Protein AF-A0AAV3ZBM1-F1 (afdb_monomer_lite)

pLDDT: mean 72.35, std 14.28, range [36.47, 94.75]

Radius of gyration: 15.06 Å; chains: 1; bounding box: 33×37×35 Å

Structure (mmCIF, N/CA/C/O backbone):
data_AF-A0AAV3ZBM1-F1
#
_entry.id   AF-A0AAV3ZBM1-F1
#
loop_
_atom_site.group_PDB
_atom_site.id
_atom_site.type_symbol
_atom_site.label_atom_id
_atom_site.label_alt_id
_atom_site.label_comp_id
_atom_site.label_asym_id
_atom_site.label_entity_id
_atom_site.label_seq_id
_atom_site.pdbx_PDB_ins_code
_atom_site.Cartn_x
_atom_site.Cartn_y
_atom_site.Cartn_z
_atom_site.occupancy
_atom_site.B_iso_or_equiv
_atom_site.auth_seq_id
_atom_site.auth_comp_id
_atom_site.auth_asym_id
_atom_site.auth_atom_id
_atom_site.pdbx_PDB_model_num
ATOM 1 N N . MET A 1 1 ? -5.236 21.762 20.284 1.00 57.72 1 MET A N 1
ATOM 2 C CA . MET A 1 1 ? -4.477 20.586 19.792 1.00 57.72 1 MET A CA 1
ATOM 3 C C . MET A 1 1 ? -5.175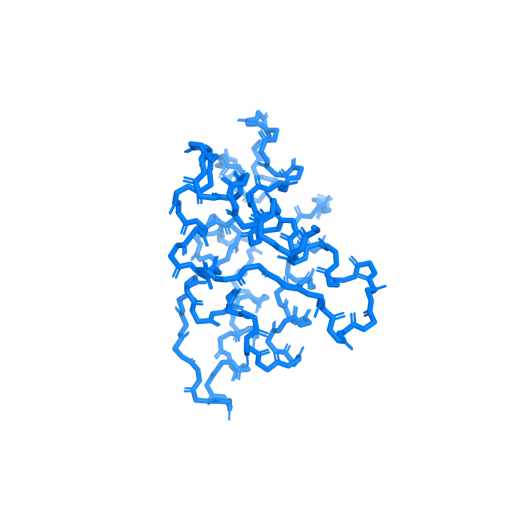 19.779 18.694 1.00 57.72 1 MET A C 1
ATOM 5 O O . MET A 1 1 ? -4.683 19.814 17.581 1.00 57.72 1 MET A O 1
ATOM 9 N N . LYS A 1 2 ? -6.287 19.050 18.912 1.00 59.50 2 LYS A N 1
ATOM 10 C CA . LYS A 1 2 ? -6.892 18.208 17.840 1.00 59.50 2 LYS A CA 1
ATOM 11 C C . LYS A 1 2 ? -7.323 19.003 16.593 1.00 59.50 2 LYS A C 1
ATOM 13 O O . LYS A 1 2 ? -7.089 18.562 15.473 1.00 59.50 2 LYS A O 1
ATOM 18 N N . GLU A 1 3 ? -7.912 20.177 16.801 1.00 68.69 3 GLU A N 1
ATOM 19 C CA . GLU A 1 3 ? -8.405 21.048 15.725 1.00 68.69 3 GLU A CA 1
ATOM 20 C C . GLU A 1 3 ? -7.285 21.741 14.943 1.00 68.69 3 GLU A C 1
ATOM 22 O O . GLU A 1 3 ? -7.411 21.939 13.741 1.00 68.69 3 GLU A O 1
ATOM 27 N N . GLU A 1 4 ? -6.158 22.057 15.582 1.00 75.75 4 GLU A N 1
ATOM 28 C CA . GLU A 1 4 ? -5.004 22.671 14.905 1.00 75.75 4 GLU A CA 1
ATOM 29 C C . GLU A 1 4 ? -4.361 21.703 13.910 1.00 75.75 4 GLU A C 1
ATOM 31 O O . GLU A 1 4 ? -4.033 22.084 12.790 1.00 75.75 4 GLU A O 1
ATOM 36 N N . TRP A 1 5 ? -4.248 20.426 14.282 1.00 74.75 5 TRP A N 1
ATOM 37 C CA . TRP A 1 5 ? -3.695 19.389 13.410 1.00 74.75 5 TRP A CA 1
ATOM 38 C C . TRP A 1 5 ? -4.618 19.100 12.228 1.00 74.75 5 TRP A C 1
ATOM 40 O O . TRP A 1 5 ? -4.140 18.913 11.109 1.00 74.75 5 TRP A O 1
ATOM 50 N N . GLN A 1 6 ? -5.933 19.105 12.464 1.00 80.75 6 GLN A N 1
ATOM 51 C CA . GLN A 1 6 ? -6.924 18.986 11.398 1.00 80.75 6 GLN A CA 1
ATOM 52 C C . GLN A 1 6 ? -6.864 20.188 10.451 1.00 80.75 6 GLN A C 1
ATOM 54 O O . GLN A 1 6 ? -6.763 19.997 9.246 1.00 80.75 6 GLN A O 1
ATOM 59 N N . ASN A 1 7 ? -6.793 21.410 10.979 1.00 79.31 7 ASN A N 1
ATOM 60 C CA . ASN A 1 7 ? -6.653 22.618 10.167 1.00 79.31 7 ASN A CA 1
ATOM 61 C C . ASN A 1 7 ? -5.365 22.633 9.330 1.00 79.31 7 ASN A C 1
ATOM 63 O O . ASN A 1 7 ? -5.391 23.043 8.171 1.00 79.31 7 ASN A O 1
ATOM 67 N N . MET A 1 8 ? -4.236 22.174 9.878 1.00 75.50 8 MET A N 1
ATOM 68 C CA . MET A 1 8 ? -2.999 22.022 9.104 1.00 75.50 8 MET A CA 1
ATOM 69 C C . MET A 1 8 ? -3.157 20.975 7.996 1.00 75.50 8 MET A C 1
ATOM 71 O O . MET A 1 8 ? -2.764 21.219 6.855 1.00 75.50 8 MET A O 1
ATOM 75 N N . TRP A 1 9 ? -3.778 19.836 8.307 1.00 75.88 9 TRP A N 1
ATOM 76 C CA . TRP A 1 9 ? -4.053 18.783 7.330 1.00 75.88 9 TRP A CA 1
ATOM 77 C C . TRP A 1 9 ? -4.973 19.260 6.201 1.00 75.88 9 TRP A C 1
ATOM 79 O O . TRP A 1 9 ? -4.705 18.967 5.036 1.00 75.88 9 TRP A O 1
ATOM 89 N N . ASP A 1 10 ? -5.987 20.062 6.529 1.00 77.44 10 ASP A N 1
ATOM 90 C CA . ASP A 1 10 ? -6.958 20.631 5.591 1.00 77.44 10 ASP A CA 1
ATOM 91 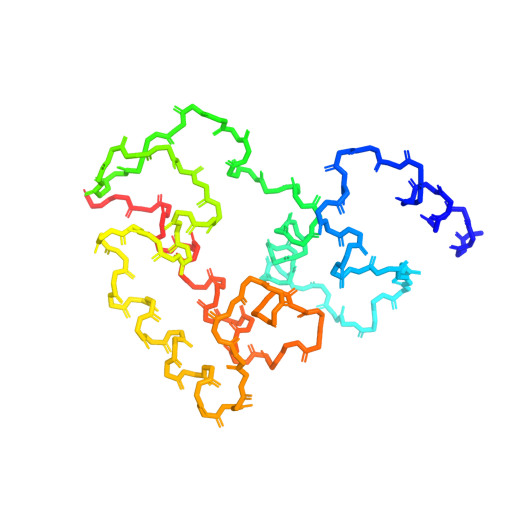C C . ASP A 1 10 ? -6.389 21.790 4.752 1.00 77.44 10 ASP A C 1
ATOM 93 O O . ASP A 1 10 ? -6.926 22.130 3.694 1.00 77.44 10 ASP A O 1
ATOM 97 N N . ARG A 1 11 ? -5.254 22.370 5.143 1.00 75.62 11 ARG A N 1
ATOM 98 C CA . ARG A 1 11 ? -4.576 23.431 4.376 1.00 75.62 11 ARG A CA 1
ATOM 99 C C . ARG A 1 11 ? -3.394 22.927 3.540 1.00 75.62 11 ARG A C 1
ATOM 101 O O . ARG A 1 11 ? -2.976 23.608 2.611 1.00 75.62 11 ARG A O 1
ATOM 108 N N . GLU A 1 12 ? -2.895 21.719 3.799 1.00 71.94 12 GLU A N 1
ATOM 109 C CA . GLU A 1 12 ? -1.734 21.132 3.111 1.00 71.94 12 GLU A CA 1
ATOM 110 C C . GLU A 1 12 ? -2.014 20.725 1.648 1.00 71.94 12 GLU A C 1
ATOM 112 O O . GLU A 1 12 ? -2.704 19.739 1.378 1.00 71.94 12 GLU A O 1
ATOM 117 N N . THR A 1 13 ? -1.424 21.421 0.678 1.00 62.34 13 THR A N 1
ATOM 118 C CA . THR A 1 13 ? -1.680 21.205 -0.759 1.00 62.34 13 THR A CA 1
ATOM 119 C C . THR A 1 13 ? -1.013 19.946 -1.319 1.00 62.34 13 THR A C 1
ATOM 121 O O . THR A 1 13 ? -1.519 19.337 -2.266 1.00 62.34 13 THR A O 1
ATOM 124 N N . LYS A 1 14 ? 0.086 19.478 -0.712 1.00 54.97 14 LYS A N 1
ATOM 125 C CA . LYS A 1 14 ? 0.834 18.292 -1.177 1.00 54.97 14 LYS A CA 1
ATOM 126 C C . LYS A 1 14 ? 0.160 16.965 -0.805 1.00 54.97 14 LYS A C 1
ATOM 128 O O . LYS A 1 14 ? 0.591 15.905 -1.269 1.00 54.97 14 LYS A O 1
ATOM 133 N N . GLY A 1 15 ? -0.876 17.017 0.034 1.00 55.88 15 GLY A N 1
ATOM 134 C CA . GLY A 1 15 ? -1.583 15.868 0.600 1.00 55.88 15 GLY A CA 1
ATOM 135 C C . GLY A 1 15 ? -2.917 15.519 -0.067 1.00 55.88 15 GLY A C 1
ATOM 136 O O . GLY A 1 15 ? -3.576 14.595 0.399 1.00 55.88 15 GLY A O 1
ATOM 137 N N . ASN A 1 16 ? -3.335 16.195 -1.145 1.00 61.66 16 ASN A N 1
ATOM 138 C CA . ASN A 1 16 ? -4.694 16.061 -1.707 1.00 61.66 16 ASN A CA 1
ATOM 139 C C . ASN A 1 16 ? -5.118 14.621 -2.052 1.00 61.66 16 ASN A C 1
ATOM 141 O O . ASN A 1 16 ? -6.255 14.231 -1.787 1.00 61.66 16 ASN A O 1
ATOM 145 N N . PHE A 1 17 ? -4.211 13.803 -2.597 1.00 55.28 17 PHE A N 1
ATOM 146 C CA . PHE A 1 17 ? -4.484 12.380 -2.852 1.00 55.28 17 PHE A CA 1
ATOM 147 C C . PHE A 1 17 ? -4.796 11.610 -1.557 1.00 55.28 17 PHE A C 1
ATOM 149 O O . PHE A 1 17 ? -5.675 10.753 -1.521 1.00 55.28 17 PHE A O 1
ATOM 156 N N . PHE A 1 18 ? -4.101 11.952 -0.478 1.00 56.22 18 PHE A N 1
ATOM 157 C CA . PHE A 1 18 ? -4.148 11.268 0.807 1.00 56.22 18 PHE A CA 1
ATOM 158 C C . PHE A 1 18 ? -5.253 11.771 1.726 1.00 56.22 18 PHE A C 1
ATOM 160 O O . PHE A 1 18 ? -5.748 11.013 2.556 1.00 56.22 18 PHE A O 1
ATOM 167 N N . ARG A 1 19 ? -5.716 13.006 1.535 1.00 65.62 19 ARG A N 1
ATOM 168 C CA . ARG A 1 19 ? -6.911 13.518 2.210 1.00 65.62 19 ARG A CA 1
ATOM 169 C C . ARG A 1 19 ? -8.167 12.718 1.876 1.00 65.62 19 ARG A C 1
ATOM 171 O O . ARG A 1 19 ? -9.026 12.549 2.732 1.00 65.62 19 ARG A O 1
ATOM 178 N N . LYS A 1 20 ? -8.225 12.128 0.676 1.00 63.50 20 LYS A N 1
ATOM 179 C CA . LYS A 1 20 ? -9.272 11.162 0.301 1.00 63.50 20 LYS A CA 1
ATOM 180 C C . LYS A 1 20 ? -9.184 9.840 1.079 1.00 63.50 20 LYS A C 1
ATOM 182 O O . LYS A 1 20 ? -10.164 9.106 1.124 1.00 63.50 20 LYS A O 1
ATOM 187 N N . LEU A 1 21 ? -8.016 9.524 1.645 1.00 59.44 21 LEU A N 1
ATOM 188 C CA . LEU A 1 21 ? -7.743 8.287 2.387 1.00 59.44 21 LEU A CA 1
ATOM 189 C C . LEU A 1 21 ? -7.858 8.478 3.903 1.00 59.44 21 LEU A C 1
ATOM 191 O O . LEU A 1 21 ? -8.295 7.570 4.601 1.00 59.44 21 LEU A O 1
ATOM 195 N N . VAL A 1 22 ? -7.467 9.646 4.415 1.00 65.88 22 VAL A N 1
ATOM 196 C CA . VAL A 1 22 ? -7.536 9.996 5.838 1.00 65.88 22 VAL A CA 1
ATOM 197 C C . VAL A 1 22 ? -8.160 11.389 5.968 1.00 65.88 22 VAL A C 1
ATOM 199 O O . VAL A 1 22 ? -7.437 12.381 6.015 1.00 65.88 22 VAL A O 1
ATOM 202 N N . PRO A 1 23 ? -9.499 11.497 5.988 1.00 66.75 23 PRO A N 1
ATOM 203 C CA . PRO A 1 23 ? -10.176 12.793 6.049 1.00 66.75 23 PRO A CA 1
ATOM 204 C C . PRO A 1 23 ? -10.120 13.426 7.446 1.00 66.75 23 PRO A C 1
ATOM 206 O O . PRO A 1 23 ? -10.133 14.647 7.565 1.00 66.75 23 PRO A O 1
ATOM 209 N N . LYS A 1 24 ? -10.020 12.613 8.507 1.00 73.25 24 LYS A N 1
ATOM 210 C CA . LYS A 1 24 ? -9.892 13.088 9.891 1.00 73.25 24 LYS A CA 1
ATOM 211 C C . LYS A 1 24 ? -8.580 12.626 10.511 1.00 73.25 24 LYS A C 1
ATOM 213 O O . LYS A 1 24 ? -8.312 11.426 10.575 1.00 73.25 24 LYS A O 1
ATOM 218 N N . VAL A 1 25 ? -7.790 13.571 11.005 1.00 69.12 25 VAL A N 1
ATOM 219 C CA . VAL A 1 25 ? -6.589 13.302 11.797 1.00 69.12 25 VAL A CA 1
ATOM 220 C C . VAL A 1 25 ? -6.939 13.229 13.280 1.00 69.12 25 VAL A C 1
ATOM 222 O O . VAL A 1 25 ? -7.754 13.980 13.811 1.00 69.12 25 VAL A O 1
ATOM 225 N N . GLY A 1 26 ? -6.329 12.275 13.976 1.00 64.75 26 GLY A N 1
ATOM 226 C CA . GLY A 1 26 ? -6.577 12.048 15.390 1.00 64.75 26 GLY A CA 1
ATOM 227 C C . GLY A 1 26 ? -5.496 11.182 16.028 1.00 64.75 26 GLY A C 1
ATOM 228 O O . GLY A 1 26 ? -4.664 10.608 15.321 1.00 64.75 26 GLY A O 1
ATOM 229 N N . PRO A 1 27 ? -5.493 11.081 17.368 1.00 58.00 27 PRO A N 1
ATOM 230 C CA . PRO A 1 27 ? -4.534 10.261 18.085 1.00 58.00 27 PRO A CA 1
ATOM 231 C C . PRO A 1 27 ? -4.685 8.804 17.647 1.00 58.00 27 PRO A C 1
ATOM 233 O O . PRO A 1 27 ? -5.734 8.180 17.824 1.00 58.00 27 PRO A O 1
ATOM 236 N N . SER A 1 28 ? -3.622 8.264 17.056 1.00 53.38 28 SER A N 1
ATOM 237 C CA . SER A 1 28 ? -3.554 6.855 16.695 1.00 53.38 28 SER A CA 1
ATOM 238 C C . SER A 1 28 ? -3.505 6.022 17.974 1.00 53.38 28 SER A C 1
ATOM 240 O O . SER A 1 28 ? -2.505 6.041 18.686 1.00 53.38 28 SER A O 1
ATOM 242 N N . LYS A 1 29 ? -4.556 5.235 18.245 1.00 48.62 29 LYS A N 1
ATOM 243 C CA . LYS A 1 29 ? -4.548 4.204 19.306 1.00 48.62 29 LYS A CA 1
ATOM 244 C C . LYS A 1 29 ? -3.581 3.047 19.002 1.00 48.62 29 LYS A C 1
ATOM 246 O O . LYS A 1 29 ? -3.407 2.141 19.812 1.00 48.62 29 LYS A O 1
ATOM 251 N N . ILE A 1 30 ? -2.974 3.045 17.817 1.00 52.88 30 ILE A N 1
ATOM 252 C CA . ILE A 1 30 ? -2.079 1.993 17.355 1.00 52.88 30 ILE A CA 1
ATOM 253 C C . ILE A 1 30 ? -0.659 2.327 17.817 1.00 52.88 30 ILE A C 1
ATOM 255 O O . ILE A 1 30 ? -0.133 3.382 17.455 1.00 52.88 30 ILE A O 1
ATOM 259 N N . LYS A 1 31 ? -0.028 1.415 18.574 1.00 52.97 31 LYS A N 1
ATOM 260 C CA . LYS A 1 31 ? 1.403 1.496 18.908 1.00 52.97 31 LYS A CA 1
ATOM 261 C C . LYS A 1 31 ? 2.203 1.676 17.614 1.00 52.97 31 LYS A C 1
ATOM 263 O O . LYS A 1 31 ? 2.175 0.810 16.737 1.00 52.97 31 LYS A O 1
ATOM 268 N N . PHE A 1 32 ? 2.891 2.810 17.491 1.00 53.06 32 PHE A N 1
ATOM 269 C CA . PHE A 1 32 ? 3.717 3.125 16.331 1.00 53.06 32 PHE A CA 1
ATOM 270 C C . PHE A 1 32 ? 4.899 2.156 16.268 1.00 53.06 32 PHE A C 1
ATOM 272 O O . PHE A 1 32 ? 5.860 2.261 17.023 1.00 53.06 32 PHE A O 1
ATOM 279 N N . THR A 1 33 ? 4.829 1.192 15.357 1.00 58.78 33 THR A N 1
ATOM 280 C CA . THR A 1 33 ? 5.983 0.377 14.974 1.00 58.78 33 THR A CA 1
ATOM 281 C C . THR A 1 33 ? 6.648 0.998 13.746 1.00 58.78 33 THR A C 1
ATOM 283 O O . THR A 1 33 ? 5.990 1.673 12.952 1.00 58.78 33 THR A O 1
ATOM 286 N N . ARG A 1 34 ? 7.936 0.710 13.503 1.00 59.34 34 ARG A N 1
ATOM 287 C CA . ARG A 1 34 ? 8.630 1.103 12.251 1.00 59.34 34 ARG A CA 1
ATOM 288 C C . ARG A 1 34 ? 7.876 0.676 10.978 1.00 59.34 34 ARG A C 1
ATOM 290 O O . ARG A 1 34 ? 8.016 1.292 9.920 1.00 59.34 34 ARG A O 1
ATOM 297 N N . GLN A 1 35 ? 7.099 -0.408 11.055 1.00 58.22 35 GLN A N 1
ATOM 298 C CA . GLN A 1 35 ? 6.260 -0.888 9.953 1.00 58.22 35 GLN A CA 1
ATOM 299 C C . GLN A 1 35 ? 5.068 0.052 9.722 1.00 58.22 35 GLN A C 1
ATOM 301 O O . GLN A 1 35 ? 4.853 0.492 8.593 1.00 58.22 35 GLN A O 1
ATOM 306 N N . LEU A 1 36 ? 4.361 0.426 10.793 1.00 60.25 36 LEU A N 1
ATOM 307 C CA . LEU A 1 36 ? 3.271 1.400 10.744 1.00 60.25 36 LEU A CA 1
ATOM 308 C C . LEU A 1 36 ? 3.751 2.787 10.319 1.00 60.25 36 LEU A C 1
ATOM 310 O O . LEU A 1 36 ? 3.075 3.451 9.548 1.00 60.25 36 LEU A O 1
ATOM 314 N N . GLU A 1 37 ? 4.937 3.206 10.755 1.00 63.81 37 GLU A N 1
ATOM 315 C CA . GLU A 1 37 ? 5.567 4.457 10.328 1.00 63.81 37 GLU A CA 1
ATOM 316 C C . GLU A 1 37 ? 5.817 4.474 8.812 1.00 63.81 37 GLU A C 1
ATOM 318 O O . GLU A 1 37 ? 5.534 5.465 8.144 1.00 63.81 37 GLU A O 1
ATOM 323 N N . SER A 1 38 ? 6.297 3.363 8.243 1.00 63.00 38 SER A N 1
ATOM 324 C CA . SER A 1 38 ? 6.527 3.239 6.796 1.00 63.00 38 SER A CA 1
ATOM 325 C C . SER A 1 38 ? 5.221 3.337 6.006 1.00 63.00 38 SER A C 1
ATOM 327 O O . SER A 1 38 ? 5.170 3.990 4.963 1.00 63.00 38 SER A O 1
ATOM 329 N N . LEU A 1 39 ? 4.158 2.725 6.529 1.00 65.25 39 LEU A N 1
ATOM 330 C CA . LEU A 1 39 ? 2.841 2.734 5.906 1.00 65.25 39 LEU A CA 1
ATOM 331 C C . LEU A 1 39 ? 2.112 4.076 6.098 1.00 65.25 39 LEU A C 1
ATOM 333 O O . LEU A 1 39 ? 1.461 4.559 5.182 1.00 65.25 39 LEU A O 1
ATOM 337 N N . ASN A 1 40 ? 2.294 4.743 7.237 1.00 63.47 40 ASN A N 1
ATOM 338 C CA . ASN A 1 40 ? 1.793 6.097 7.469 1.00 63.47 40 ASN A CA 1
ATOM 339 C C . ASN A 1 40 ? 2.544 7.123 6.614 1.00 63.47 40 ASN A C 1
ATOM 341 O O . ASN A 1 40 ? 1.922 8.009 6.041 1.00 63.47 40 ASN A O 1
ATOM 345 N N . ARG A 1 41 ? 3.860 6.972 6.422 1.00 65.12 41 ARG A N 1
ATOM 346 C CA . ARG A 1 41 ? 4.613 7.779 5.447 1.00 65.12 41 ARG A CA 1
ATOM 347 C C . ARG A 1 41 ? 4.094 7.578 4.029 1.00 65.12 41 ARG A C 1
ATOM 349 O O . ARG A 1 41 ? 4.035 8.544 3.282 1.00 65.12 41 ARG A O 1
ATOM 356 N N . LEU A 1 42 ? 3.677 6.366 3.667 1.00 66.19 42 LEU A N 1
ATOM 357 C CA . LEU A 1 42 ? 2.969 6.112 2.410 1.00 66.19 42 LEU A CA 1
ATOM 358 C C . LEU A 1 42 ? 1.643 6.847 2.347 1.00 66.19 42 LEU A C 1
ATOM 360 O O . LEU A 1 42 ? 1.441 7.604 1.408 1.00 66.19 42 LEU A O 1
ATOM 364 N N . ARG A 1 43 ? 0.795 6.678 3.365 1.00 64.12 43 ARG A N 1
ATOM 365 C CA . ARG A 1 43 ? -0.505 7.349 3.499 1.00 64.12 43 ARG A CA 1
ATOM 366 C C . ARG A 1 43 ? -0.420 8.866 3.592 1.00 64.12 43 ARG A C 1
ATOM 368 O O . ARG A 1 43 ? -1.436 9.505 3.424 1.00 64.12 43 ARG A O 1
ATOM 375 N N . MET A 1 44 ? 0.731 9.450 3.898 1.00 55.56 44 MET A N 1
ATOM 376 C CA . MET A 1 44 ? 0.921 10.906 3.925 1.00 55.56 44 MET A CA 1
ATOM 377 C C . MET A 1 44 ? 1.710 11.401 2.708 1.00 55.56 44 MET A C 1
ATOM 379 O O . MET A 1 44 ? 2.058 12.575 2.620 1.00 55.56 44 MET A O 1
ATOM 383 N N . GLY A 1 45 ? 2.076 10.505 1.785 1.00 52.84 45 GLY A N 1
ATOM 384 C CA . GLY A 1 45 ? 2.986 10.827 0.691 1.00 52.84 45 GLY A CA 1
ATOM 385 C C . GLY A 1 45 ? 4.357 11.306 1.170 1.00 52.84 45 GLY A C 1
ATOM 386 O O . GLY A 1 45 ? 5.074 11.940 0.413 1.00 52.84 45 GLY A O 1
ATOM 387 N N . MET A 1 46 ? 4.737 11.040 2.414 1.00 52.50 46 MET A N 1
ATOM 388 C CA . MET A 1 46 ? 6.042 11.356 3.003 1.00 52.50 46 MET A CA 1
ATOM 389 C C . MET A 1 46 ? 7.055 10.222 2.803 1.00 52.50 46 MET A C 1
ATOM 391 O O . MET A 1 46 ? 8.049 10.098 3.520 1.00 52.50 46 MET A O 1
ATOM 395 N N . THR A 1 47 ? 6.804 9.328 1.852 1.00 54.28 47 THR A N 1
ATOM 396 C CA . THR A 1 47 ? 7.748 8.271 1.522 1.00 54.28 47 THR A CA 1
ATOM 397 C C . THR A 1 47 ? 9.044 8.826 0.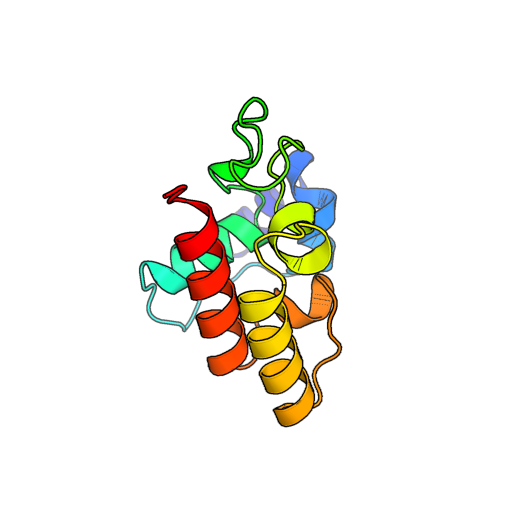974 1.00 54.28 47 THR A C 1
ATOM 399 O O . THR A 1 47 ? 9.029 9.612 0.037 1.00 54.28 47 THR A O 1
ATOM 402 N N . ARG A 1 48 ? 10.167 8.268 1.433 1.00 49.97 48 ARG A N 1
ATOM 403 C CA . ARG A 1 48 ? 11.489 8.411 0.796 1.00 49.97 48 ARG A CA 1
ATOM 404 C C . ARG A 1 48 ? 11.519 7.913 -0.665 1.00 49.97 48 ARG A C 1
ATOM 406 O O . ARG A 1 48 ? 12.483 8.165 -1.366 1.00 49.97 48 ARG A O 1
ATOM 413 N N . TYR A 1 49 ? 10.459 7.252 -1.145 1.00 50.41 49 TYR A N 1
ATOM 414 C CA . TYR A 1 49 ? 10.224 6.988 -2.574 1.00 50.41 49 TYR A CA 1
ATOM 415 C C . TYR A 1 49 ? 9.833 8.252 -3.370 1.00 50.41 49 TYR A C 1
ATOM 417 O O . TYR A 1 49 ? 9.728 8.191 -4.585 1.00 50.41 49 TYR A O 1
ATOM 425 N N . LYS A 1 50 ? 9.626 9.404 -2.709 1.00 44.38 50 LYS A N 1
ATOM 426 C CA . LYS A 1 50 ? 9.546 10.724 -3.357 1.00 44.38 50 LYS A CA 1
ATOM 427 C C . LYS A 1 50 ? 10.915 11.298 -3.747 1.00 44.38 50 LYS A C 1
ATOM 429 O O . LYS A 1 50 ? 10.938 12.365 -4.349 1.00 44.38 50 LYS A O 1
ATOM 434 N N . HIS A 1 51 ? 12.033 10.626 -3.451 1.00 44.28 51 HIS A N 1
ATOM 435 C CA . HIS A 1 51 ? 13.286 10.940 -4.139 1.00 44.28 51 HIS A CA 1
ATOM 436 C C . HIS A 1 51 ? 13.135 10.458 -5.583 1.00 44.28 51 HIS A C 1
ATOM 438 O O . HIS A 1 51 ? 13.255 9.272 -5.880 1.00 44.28 51 HIS A O 1
ATOM 444 N N . ALA A 1 52 ? 12.735 11.403 -6.428 1.00 45.88 52 ALA A N 1
ATOM 445 C CA . ALA A 1 52 ? 12.13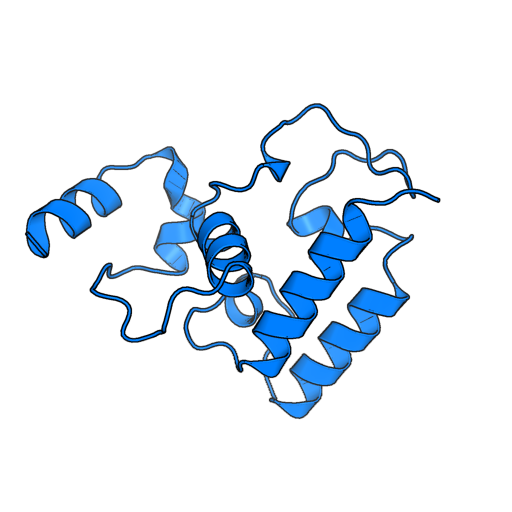6 11.246 -7.743 1.00 45.88 52 ALA A CA 1
ATOM 446 C C . ALA A 1 52 ? 13.083 10.712 -8.831 1.00 45.88 52 ALA A C 1
ATOM 448 O O . ALA A 1 52 ? 12.668 10.639 -9.987 1.00 45.88 52 ALA A O 1
ATOM 449 N N . ASP A 1 53 ? 14.285 10.280 -8.449 1.00 52.72 53 ASP A N 1
ATOM 450 C CA . ASP A 1 53 ? 15.413 10.095 -9.366 1.00 52.72 53 ASP A CA 1
ATOM 451 C C . ASP A 1 53 ? 15.988 8.673 -9.307 1.00 52.72 53 ASP A C 1
ATOM 453 O O . ASP A 1 53 ? 17.054 8.402 -9.848 1.00 52.72 53 ASP A O 1
ATOM 457 N N . ARG A 1 54 ? 15.307 7.741 -8.622 1.00 67.69 54 ARG A N 1
ATOM 458 C CA . ARG A 1 54 ? 15.701 6.326 -8.631 1.00 67.69 54 ARG A CA 1
ATOM 459 C C . ARG A 1 54 ? 14.841 5.525 -9.592 1.00 67.69 54 ARG A C 1
ATOM 461 O O . ARG A 1 54 ? 13.617 5.443 -9.451 1.00 67.69 54 ARG A O 1
ATOM 468 N N . GLU A 1 55 ? 15.517 4.899 -10.539 1.00 75.75 55 GLU A N 1
ATOM 469 C CA . GLU A 1 55 ? 14.966 3.870 -11.403 1.00 75.75 55 GLU A CA 1
ATOM 470 C C . GLU A 1 55 ? 14.843 2.543 -10.648 1.00 75.75 55 GLU A C 1
ATOM 472 O O . GLU A 1 55 ? 15.596 2.234 -9.720 1.00 75.75 55 GLU A O 1
ATOM 477 N N . CYS A 1 56 ? 13.836 1.756 -11.008 1.00 76.81 56 CYS A N 1
ATOM 478 C CA . CYS A 1 56 ? 13.617 0.448 -10.424 1.00 76.81 56 CYS A CA 1
ATOM 479 C C . CYS A 1 56 ? 14.704 -0.508 -10.911 1.00 76.81 56 CYS A C 1
ATOM 481 O O . CYS A 1 56 ? 14.798 -0.751 -12.109 1.00 76.81 56 CYS A O 1
ATOM 483 N N . GLY A 1 57 ? 15.442 -1.143 -9.998 1.00 74.94 57 GLY A N 1
ATOM 484 C CA . GLY A 1 57 ? 16.472 -2.123 -10.371 1.00 74.94 57 GLY A CA 1
ATOM 485 C C . GLY A 1 57 ? 15.959 -3.319 -11.189 1.00 74.94 57 GLY A C 1
ATOM 486 O O . GLY A 1 57 ? 16.747 -3.991 -11.836 1.00 74.94 57 GLY A O 1
ATOM 487 N N . TYR A 1 58 ? 14.645 -3.571 -11.208 1.00 79.75 58 TYR A N 1
ATOM 488 C CA . TYR A 1 58 ? 14.049 -4.673 -11.970 1.00 79.75 58 TYR A CA 1
ATOM 489 C C . TYR A 1 58 ? 13.600 -4.308 -13.386 1.00 79.75 58 TYR A C 1
ATOM 491 O O . TYR A 1 58 ? 13.464 -5.190 -14.226 1.00 79.75 58 TYR A O 1
ATOM 499 N N . CYS A 1 59 ? 13.242 -3.050 -13.642 1.00 83.94 59 CYS A N 1
ATOM 500 C CA . CYS A 1 59 ? 12.631 -2.676 -14.924 1.00 83.94 59 CYS A CA 1
ATOM 501 C C . CYS A 1 59 ? 12.925 -1.240 -15.361 1.00 83.94 59 CYS A C 1
ATOM 503 O O . CYS A 1 59 ? 12.233 -0.726 -16.236 1.00 83.94 59 CYS A O 1
ATOM 505 N N . GLN A 1 60 ? 13.854 -0.572 -14.675 1.00 81.50 60 GLN A N 1
ATOM 506 C CA . GLN A 1 60 ? 14.380 0.767 -14.951 1.00 81.50 60 GLN A CA 1
ATOM 507 C C . GLN A 1 60 ? 13.333 1.896 -15.010 1.00 81.50 60 GLN A C 1
ATOM 509 O O . GLN A 1 60 ? 13.628 3.035 -15.337 1.00 81.50 60 GLN A O 1
ATOM 514 N N . LYS A 1 61 ? 12.084 1.624 -14.617 1.00 81.31 61 LYS A N 1
ATOM 515 C CA . LYS A 1 61 ? 11.034 2.644 -14.517 1.00 81.31 61 LYS A CA 1
ATOM 516 C C . LYS A 1 61 ? 11.193 3.442 -13.233 1.00 81.31 61 LYS A C 1
ATOM 518 O O . LYS A 1 61 ? 11.615 2.902 -12.211 1.00 81.31 61 LYS A O 1
ATOM 523 N N . LYS A 1 62 ? 10.760 4.702 -13.258 1.00 78.88 62 LYS A N 1
ATOM 524 C CA . LYS A 1 62 ? 10.702 5.563 -12.073 1.00 78.88 62 LYS A CA 1
ATOM 525 C C . LYS A 1 62 ? 10.014 4.851 -10.905 1.00 78.88 62 LYS A C 1
ATOM 527 O O . LYS A 1 62 ? 8.870 4.403 -11.022 1.00 78.88 62 LYS A O 1
ATOM 532 N N . VAL A 1 63 ? 10.705 4.762 -9.768 1.00 75.25 63 VAL A N 1
ATOM 533 C CA . VAL A 1 63 ? 10.163 4.101 -8.580 1.00 75.25 63 VAL A CA 1
ATOM 534 C C . VAL A 1 63 ? 9.091 4.980 -7.949 1.00 75.25 63 VAL A C 1
ATOM 536 O O . VAL A 1 63 ? 9.370 6.010 -7.343 1.00 75.25 63 VAL A O 1
ATOM 539 N N . THR A 1 64 ? 7.846 4.529 -8.042 1.00 75.19 64 THR A N 1
ATOM 540 C CA . THR A 1 64 ? 6.710 5.089 -7.309 1.00 75.19 64 THR A CA 1
ATOM 541 C C . THR A 1 64 ? 6.033 4.007 -6.470 1.00 75.19 64 THR A C 1
ATOM 543 O O . THR A 1 64 ? 6.224 2.806 -6.678 1.00 75.19 64 THR A O 1
ATOM 546 N N . THR A 1 65 ? 5.211 4.420 -5.506 1.00 74.38 65 THR A N 1
ATOM 547 C CA . THR A 1 65 ? 4.355 3.498 -4.744 1.00 74.38 65 THR A CA 1
ATOM 548 C C . THR A 1 65 ? 3.472 2.667 -5.668 1.00 74.38 65 THR A C 1
ATOM 550 O O . THR A 1 65 ? 3.356 1.459 -5.492 1.00 74.38 65 THR A O 1
ATOM 553 N N . GLU A 1 66 ? 2.872 3.311 -6.666 1.00 77.19 66 GLU A N 1
ATOM 554 C CA . GLU A 1 66 ? 2.010 2.653 -7.641 1.00 77.19 66 GLU A CA 1
ATOM 555 C C . GLU A 1 66 ? 2.797 1.665 -8.505 1.00 77.19 66 GLU A C 1
ATOM 557 O O . GLU A 1 66 ? 2.359 0.534 -8.720 1.00 77.19 66 GLU A O 1
ATOM 562 N N . HIS A 1 67 ? 4.010 2.051 -8.906 1.00 80.31 67 HIS A N 1
ATOM 563 C CA . HIS A 1 67 ? 4.915 1.173 -9.623 1.00 80.31 67 HIS A CA 1
ATOM 564 C C . HIS A 1 67 ? 5.179 -0.113 -8.830 1.00 80.31 67 HIS A C 1
ATOM 566 O O . HIS A 1 67 ? 4.951 -1.214 -9.326 1.00 80.31 67 HIS A O 1
ATOM 572 N N . ILE A 1 68 ? 5.592 0.017 -7.570 1.00 80.75 68 ILE A N 1
ATOM 573 C CA . ILE A 1 68 ? 5.889 -1.116 -6.690 1.00 80.75 68 ILE A CA 1
ATOM 574 C C . ILE A 1 68 ? 4.635 -1.988 -6.466 1.00 80.75 68 ILE A C 1
ATOM 576 O O . ILE A 1 68 ? 4.680 -3.209 -6.655 1.00 80.75 68 ILE A O 1
ATOM 580 N N . LEU A 1 69 ? 3.506 -1.367 -6.109 1.00 81.81 69 LEU A N 1
ATOM 581 C CA . LEU A 1 69 ? 2.282 -2.066 -5.705 1.00 81.81 69 LEU A CA 1
ATOM 582 C C . LEU A 1 69 ? 1.487 -2.677 -6.857 1.00 81.81 69 LEU A C 1
ATOM 584 O O . LEU A 1 69 ? 0.768 -3.645 -6.612 1.00 81.81 69 LEU A O 1
ATOM 588 N N . PHE A 1 70 ? 1.617 -2.171 -8.089 1.00 85.75 70 PHE A N 1
ATOM 589 C CA . PHE A 1 70 ? 0.744 -2.589 -9.193 1.00 85.75 70 PHE A CA 1
ATOM 590 C C . PHE A 1 70 ? 1.464 -2.900 -10.511 1.00 85.75 70 PHE A C 1
ATOM 592 O O . PHE A 1 70 ? 0.979 -3.755 -11.248 1.00 85.75 70 PHE A O 1
ATOM 599 N N . GLN A 1 71 ? 2.616 -2.289 -10.812 1.00 85.50 71 GLN A N 1
ATOM 600 C CA . GLN A 1 71 ? 3.144 -2.271 -12.190 1.00 85.50 71 GLN A CA 1
ATOM 601 C C . GLN A 1 71 ? 4.503 -2.977 -12.381 1.00 85.50 71 GLN A C 1
ATOM 603 O O . GLN A 1 71 ? 4.787 -3.471 -13.465 1.00 85.50 71 GLN A O 1
ATOM 608 N N . CYS A 1 72 ? 5.364 -3.034 -11.362 1.00 85.25 72 CYS A N 1
ATOM 609 C CA . CYS A 1 72 ? 6.752 -3.507 -11.461 1.00 85.25 72 CYS A CA 1
ATOM 610 C C . CYS A 1 72 ? 6.865 -5.003 -11.824 1.00 85.25 72 CYS A C 1
ATOM 612 O O . CYS A 1 72 ? 6.549 -5.835 -10.975 1.00 85.25 72 CYS A O 1
ATOM 614 N N . PRO A 1 73 ? 7.338 -5.411 -13.009 1.00 86.38 73 PRO A N 1
ATOM 615 C CA . PRO A 1 73 ? 7.364 -6.826 -13.399 1.00 86.38 73 PRO A CA 1
ATOM 616 C C . PRO A 1 73 ? 8.224 -7.705 -12.469 1.00 86.38 73 PRO A C 1
ATOM 618 O O . PRO A 1 73 ? 7.838 -8.832 -12.177 1.00 86.38 73 PRO A O 1
ATOM 621 N N . GLY A 1 74 ? 9.304 -7.172 -11.885 1.00 84.06 74 GLY A N 1
ATOM 622 C CA . GLY A 1 74 ? 10.138 -7.912 -10.923 1.00 84.06 74 GLY A CA 1
ATOM 623 C C . GLY A 1 74 ? 9.474 -8.203 -9.571 1.00 84.06 74 GLY A C 1
ATOM 624 O O . GLY A 1 74 ? 9.957 -9.026 -8.802 1.00 84.06 74 GLY A O 1
ATOM 625 N N . LEU A 1 75 ? 8.336 -7.568 -9.272 1.00 85.12 75 LEU A N 1
ATOM 626 C CA . LEU A 1 75 ? 7.606 -7.738 -8.010 1.00 85.12 75 LEU A CA 1
ATOM 627 C C . LEU A 1 75 ? 6.283 -8.499 -8.179 1.00 85.12 75 LEU A C 1
ATOM 629 O O . LEU A 1 75 ? 5.420 -8.432 -7.302 1.00 85.12 75 LEU A O 1
ATOM 633 N N . VAL A 1 76 ? 6.102 -9.241 -9.280 1.00 88.44 76 VAL A N 1
ATOM 634 C CA . VAL A 1 76 ? 4.877 -10.023 -9.542 1.00 88.44 76 VAL A CA 1
ATOM 635 C C . VAL A 1 76 ? 4.578 -11.014 -8.417 1.00 88.44 76 VAL A C 1
ATOM 637 O O . VAL A 1 76 ? 3.453 -11.039 -7.923 1.00 88.44 76 VAL A O 1
ATOM 640 N N . MET A 1 77 ? 5.572 -11.781 -7.958 1.00 86.81 77 MET A N 1
ATOM 641 C CA . MET A 1 77 ? 5.369 -12.782 -6.902 1.00 86.81 77 MET A CA 1
ATOM 642 C C . MET A 1 77 ? 4.955 -12.149 -5.559 1.00 86.81 77 MET A C 1
ATOM 644 O O . MET A 1 77 ? 3.895 -12.509 -5.037 1.00 86.81 77 MET A O 1
ATOM 648 N N . PRO A 1 78 ? 5.679 -11.141 -5.024 1.00 86.75 78 PRO A N 1
ATOM 649 C CA . PRO A 1 78 ? 5.219 -10.379 -3.863 1.00 86.75 78 PRO A CA 1
ATOM 650 C C . PRO A 1 78 ? 3.823 -9.758 -4.029 1.00 86.75 78 PRO A C 1
ATOM 652 O O . PRO A 1 78 ? 3.034 -9.758 -3.082 1.00 86.75 78 PRO A O 1
ATOM 655 N N . ARG A 1 79 ? 3.484 -9.246 -5.221 1.00 89.88 79 ARG A N 1
ATOM 656 C CA . ARG A 1 79 ? 2.148 -8.689 -5.493 1.00 89.88 79 ARG A CA 1
ATOM 657 C C . ARG A 1 79 ? 1.056 -9.744 -5.493 1.00 89.88 79 ARG A C 1
ATOM 659 O O . ARG A 1 79 ? -0.020 -9.482 -4.966 1.00 89.88 79 ARG A O 1
ATOM 666 N N . ASN A 1 80 ? 1.310 -10.920 -6.058 1.00 91.12 80 ASN A N 1
ATOM 667 C CA . ASN A 1 80 ? 0.352 -12.022 -6.048 1.00 91.12 80 ASN A CA 1
ATOM 668 C C . ASN A 1 80 ? 0.080 -12.493 -4.617 1.00 91.12 80 ASN A C 1
ATOM 670 O O . ASN A 1 80 ? -1.073 -12.727 -4.263 1.00 91.12 80 ASN A O 1
ATOM 674 N N . TYR A 1 81 ? 1.111 -12.530 -3.768 1.00 90.81 81 TYR A N 1
ATOM 675 C CA . TYR A 1 81 ? 0.941 -12.783 -2.338 1.00 90.81 81 TYR A CA 1
ATOM 676 C C . TYR A 1 81 ? 0.039 -11.732 -1.670 1.00 90.81 81 TYR A C 1
ATOM 678 O O . TYR A 1 81 ? -0.938 -12.093 -1.015 1.00 90.81 81 TYR A O 1
ATOM 686 N N . LEU A 1 82 ? 0.296 -10.436 -1.895 1.00 91.00 82 LEU A N 1
ATOM 687 C CA . LEU A 1 82 ? -0.569 -9.365 -1.383 1.00 91.00 82 LEU A CA 1
ATOM 688 C C . LEU A 1 82 ? -2.010 -9.498 -1.905 1.00 91.00 82 LEU A C 1
ATOM 690 O O . LEU A 1 82 ? -2.955 -9.366 -1.133 1.00 91.00 82 LEU A O 1
ATOM 694 N N . ARG A 1 83 ? -2.187 -9.809 -3.194 1.00 93.31 83 ARG A N 1
ATOM 695 C CA . ARG A 1 83 ? -3.500 -10.001 -3.824 1.00 93.31 83 ARG A CA 1
ATOM 696 C C . ARG A 1 83 ? -4.264 -11.175 -3.214 1.00 93.31 83 ARG A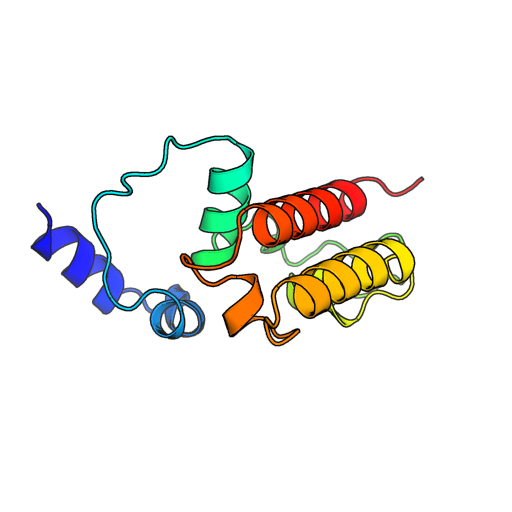 C 1
ATOM 698 O O . ARG A 1 83 ? -5.471 -11.064 -3.015 1.00 93.31 83 ARG A O 1
ATOM 705 N N . ASN A 1 84 ? -3.581 -12.268 -2.883 1.00 94.25 84 ASN A N 1
ATOM 706 C CA . ASN A 1 84 ? -4.195 -13.411 -2.208 1.00 94.25 84 ASN A CA 1
ATOM 707 C C . ASN A 1 84 ? -4.650 -13.056 -0.791 1.00 94.25 84 ASN A C 1
ATOM 709 O O . ASN A 1 84 ? -5.763 -13.412 -0.419 1.00 94.25 84 ASN A O 1
ATOM 713 N N . ILE A 1 85 ? -3.858 -12.286 -0.039 1.00 93.06 85 ILE A N 1
ATOM 714 C CA . ILE A 1 85 ? -4.295 -11.779 1.270 1.00 93.06 85 ILE A CA 1
ATOM 715 C C . ILE A 1 85 ? -5.515 -10.867 1.099 1.00 93.06 85 ILE A C 1
ATOM 717 O O . ILE A 1 85 ? -6.504 -11.034 1.803 1.00 93.06 85 ILE A O 1
ATOM 721 N N . CYS A 1 86 ? -5.502 -9.939 0.139 1.00 93.00 86 CYS A N 1
ATOM 722 C CA . CYS A 1 86 ? -6.666 -9.092 -0.136 1.00 93.00 86 CYS A CA 1
ATOM 723 C C . CYS A 1 86 ? -7.928 -9.923 -0.420 1.00 93.00 86 CYS A C 1
ATOM 725 O O . CYS A 1 86 ? -8.975 -9.635 0.150 1.00 93.00 86 CYS A O 1
ATOM 727 N N . ARG A 1 87 ? -7.818 -11.003 -1.207 1.00 94.31 87 ARG A N 1
ATOM 728 C CA . ARG A 1 87 ? -8.929 -11.938 -1.462 1.00 94.31 87 ARG A CA 1
ATOM 729 C C . ARG A 1 87 ? -9.419 -12.639 -0.195 1.00 94.31 87 ARG A C 1
ATOM 731 O O . ARG A 1 87 ? -10.623 -12.697 0.018 1.00 94.31 87 ARG A O 1
ATOM 738 N N . GLN A 1 88 ? -8.509 -13.130 0.648 1.00 94.75 88 GLN A N 1
ATOM 739 C CA . GLN A 1 88 ? -8.860 -13.793 1.913 1.00 94.75 88 GLN A CA 1
ATOM 740 C C . GLN A 1 88 ? -9.662 -12.882 2.847 1.00 94.75 88 GLN A C 1
ATOM 742 O O . GLN A 1 88 ? -10.583 -13.343 3.510 1.00 94.75 88 GLN A O 1
ATOM 747 N N . TYR A 1 89 ? -9.332 -11.591 2.873 1.00 92.50 89 TYR A N 1
ATOM 748 C CA . TYR A 1 89 ? -10.024 -10.595 3.692 1.00 92.50 89 TYR A CA 1
ATOM 749 C C . TYR A 1 89 ? -11.148 -9.856 2.947 1.00 92.50 89 TYR A C 1
ATOM 751 O O . TYR A 1 89 ? -11.673 -8.885 3.481 1.00 92.50 89 TYR A O 1
ATOM 759 N N . GLN A 1 90 ? -11.503 -10.276 1.725 1.00 92.81 90 GLN A N 1
ATOM 760 C CA . GLN A 1 90 ? -12.524 -9.633 0.882 1.00 92.81 90 GLN A CA 1
ATOM 761 C C . GLN A 1 90 ? -12.291 -8.123 0.653 1.00 92.81 90 GLN A C 1
ATOM 763 O O . GLN A 1 90 ? -13.221 -7.343 0.468 1.00 92.81 90 GLN A O 1
ATOM 768 N N . VAL A 1 91 ? -11.025 -7.703 0.628 1.00 90.62 91 VAL A N 1
ATOM 769 C CA . VAL A 1 91 ? -10.613 -6.317 0.383 1.00 90.62 91 VAL A CA 1
ATOM 770 C C . VAL A 1 91 ? -10.283 -6.144 -1.097 1.00 90.62 91 VAL A C 1
ATOM 772 O O . VAL A 1 91 ? -9.514 -6.922 -1.668 1.00 90.62 91 VAL A O 1
ATOM 775 N N . SER A 1 92 ? -10.821 -5.102 -1.732 1.00 90.25 92 SER A N 1
ATOM 776 C CA . SER A 1 92 ? -10.516 -4.823 -3.140 1.00 90.25 92 SER A CA 1
ATOM 777 C C . SER A 1 92 ? -9.034 -4.489 -3.332 1.00 90.25 92 SER A C 1
ATOM 779 O O . SER A 1 92 ? -8.438 -3.732 -2.567 1.00 90.25 92 SER A O 1
ATOM 781 N N . PHE A 1 93 ? -8.418 -5.034 -4.384 1.00 88.62 93 PHE A N 1
ATOM 782 C CA . PHE A 1 93 ? -6.991 -4.837 -4.651 1.00 88.62 93 PHE A CA 1
ATOM 783 C C . PHE A 1 93 ? -6.728 -3.493 -5.348 1.00 88.62 93 PHE A C 1
ATOM 785 O O . PHE A 1 93 ? -6.438 -3.438 -6.541 1.00 88.62 93 PHE A O 1
ATOM 792 N N . ASN A 1 94 ? -6.859 -2.394 -4.609 1.00 85.75 94 ASN A N 1
ATOM 793 C CA . ASN A 1 94 ? -6.577 -1.044 -5.093 1.00 85.75 94 ASN A CA 1
ATOM 794 C C . ASN A 1 94 ? -5.901 -0.197 -4.005 1.00 85.75 94 ASN A C 1
ATOM 796 O O . ASN A 1 94 ? -5.918 -0.539 -2.823 1.00 85.75 94 ASN A O 1
ATOM 800 N N . THR A 1 95 ? -5.299 0.924 -4.401 1.00 77.31 95 THR A N 1
ATOM 801 C CA . THR A 1 95 ? -4.524 1.787 -3.496 1.00 77.31 95 THR A CA 1
ATOM 802 C C . THR A 1 95 ? -5.338 2.291 -2.307 1.00 77.31 95 THR A C 1
ATOM 804 O O . THR A 1 95 ? -4.793 2.395 -1.210 1.00 77.31 95 THR A O 1
ATOM 807 N N . LYS A 1 96 ? -6.627 2.593 -2.508 1.00 79.44 96 LYS A N 1
ATOM 808 C CA . LYS A 1 96 ? -7.496 3.153 -1.469 1.00 79.44 96 LYS A CA 1
ATOM 809 C C . LYS A 1 96 ? -7.731 2.150 -0.349 1.00 79.44 96 LYS A C 1
ATOM 811 O O . LYS A 1 96 ? -7.505 2.469 0.812 1.00 79.44 96 LYS A O 1
ATOM 816 N N . GLU A 1 97 ? -8.111 0.937 -0.717 1.00 84.31 97 GLU A N 1
ATOM 817 C CA . GLU A 1 97 ? -8.441 -0.112 0.240 1.00 84.31 97 GLU A CA 1
ATOM 818 C C . GLU A 1 97 ? -7.186 -0.696 0.904 1.00 84.31 97 GLU A C 1
ATOM 820 O O . GLU A 1 97 ? -7.126 -0.850 2.121 1.00 84.31 97 GLU A O 1
ATOM 825 N N . ILE A 1 98 ? -6.123 -0.938 0.128 1.00 85.12 98 ILE A N 1
ATOM 826 C CA . ILE A 1 98 ? -4.875 -1.538 0.630 1.00 85.12 98 ILE A CA 1
ATOM 827 C C . ILE A 1 98 ? -4.126 -0.593 1.580 1.00 85.12 98 ILE A C 1
ATOM 829 O O . ILE A 1 98 ? -3.478 -1.044 2.527 1.00 85.12 98 ILE A O 1
ATOM 833 N N . LEU A 1 99 ? -4.186 0.718 1.326 1.00 79.25 99 LEU A N 1
ATOM 834 C CA . LEU A 1 99 ? -3.560 1.730 2.176 1.00 79.25 99 LEU A CA 1
ATOM 835 C C . LEU A 1 99 ? -4.543 2.351 3.174 1.00 79.25 99 LEU A C 1
ATOM 837 O O . LEU A 1 99 ? -4.141 3.268 3.889 1.00 79.25 99 LEU A O 1
ATOM 841 N N . SER A 1 100 ? -5.783 1.864 3.282 1.00 79.00 100 SER A N 1
ATOM 842 C CA . SER A 1 100 ? -6.751 2.363 4.265 1.00 79.00 100 SER A CA 1
ATOM 843 C C . SER A 1 100 ? -6.228 2.171 5.697 1.00 79.00 100 SER A C 1
ATOM 845 O O . SER A 1 100 ? -5.623 1.131 5.980 1.00 79.00 100 SER A O 1
ATOM 847 N N . PRO A 1 101 ? -6.427 3.129 6.627 1.00 71.88 101 PRO A N 1
ATOM 848 C CA . PRO A 1 101 ? -6.212 2.946 8.070 1.00 71.88 101 PRO A CA 1
ATOM 849 C C . PRO A 1 101 ? -6.860 1.687 8.641 1.00 71.88 101 PRO A C 1
ATOM 851 O O . PRO A 1 101 ? -6.310 1.085 9.562 1.00 71.88 101 PRO A O 1
ATOM 854 N N . GLU A 1 102 ? -7.987 1.294 8.057 1.00 77.12 102 GLU A N 1
ATOM 855 C CA . GLU A 1 102 ? -8.827 0.174 8.476 1.00 77.12 102 GLU A CA 1
ATOM 856 C C . GLU A 1 102 ? -8.418 -1.148 7.813 1.00 77.12 102 GLU A C 1
ATOM 858 O O . GLU A 1 102 ? -8.963 -2.201 8.140 1.00 77.12 102 GLU A O 1
ATOM 863 N N . ALA A 1 103 ? -7.428 -1.120 6.912 1.00 80.94 103 ALA A N 1
ATOM 864 C CA . ALA A 1 103 ? -6.946 -2.319 6.250 1.00 80.94 103 ALA A CA 1
ATOM 865 C C . ALA A 1 103 ? -6.468 -3.360 7.285 1.00 80.94 103 ALA A C 1
ATOM 867 O O . ALA A 1 103 ? -5.684 -3.025 8.186 1.00 80.94 103 ALA A O 1
ATOM 868 N N . PRO A 1 104 ? -6.860 -4.640 7.134 1.00 86.50 104 PRO A N 1
ATOM 869 C CA . PRO A 1 104 ? -6.385 -5.730 7.970 1.00 86.50 104 PRO A CA 1
ATOM 870 C C . PRO A 1 104 ? -4.868 -5.700 8.189 1.00 86.50 104 PRO A C 1
ATOM 872 O O . PRO A 1 104 ? -4.078 -5.429 7.276 1.00 86.50 104 PRO A O 1
ATOM 875 N N . LYS A 1 105 ? -4.429 -6.047 9.405 1.00 83.44 105 LYS A N 1
ATOM 876 C CA . LYS A 1 105 ? -2.998 -6.067 9.766 1.00 83.44 105 LYS A CA 1
ATOM 877 C C . LYS A 1 105 ? -2.166 -6.951 8.832 1.00 83.44 105 LYS A C 1
ATOM 879 O O . LYS A 1 105 ? -1.015 -6.615 8.553 1.00 83.44 105 LYS A O 1
ATOM 884 N N . ALA A 1 106 ? -2.740 -8.045 8.329 1.00 87.06 106 ALA A N 1
ATOM 885 C CA . ALA A 1 106 ? -2.096 -8.922 7.353 1.00 87.06 106 ALA A CA 1
ATOM 886 C C . ALA A 1 106 ? -1.786 -8.191 6.033 1.00 87.06 106 ALA A C 1
ATOM 888 O O . ALA A 1 106 ? -0.660 -8.267 5.542 1.00 87.06 106 ALA A O 1
ATOM 889 N N . ILE A 1 107 ? -2.740 -7.407 5.514 1.00 87.94 107 ILE A N 1
ATOM 890 C CA . ILE A 1 107 ? -2.567 -6.581 4.307 1.00 87.94 107 ILE A CA 1
ATOM 891 C C . ILE A 1 107 ? -1.501 -5.513 4.553 1.00 87.94 107 ILE A C 1
ATOM 893 O O . ILE A 1 107 ? -0.537 -5.409 3.796 1.00 87.94 107 ILE A O 1
ATOM 897 N N . THR A 1 108 ? -1.615 -4.786 5.667 1.00 83.06 108 THR A N 1
ATOM 898 C CA . THR A 1 108 ? -0.634 -3.772 6.092 1.00 83.06 108 THR A CA 1
ATOM 899 C C . THR A 1 108 ? 0.787 -4.357 6.149 1.00 83.06 108 THR A C 1
ATOM 901 O O . THR A 1 108 ? 1.741 -3.765 5.641 1.00 83.06 108 THR A O 1
ATOM 904 N N . SER A 1 109 ? 0.939 -5.555 6.716 1.00 83.00 109 SER A N 1
ATOM 905 C CA . SER A 1 109 ? 2.231 -6.241 6.840 1.00 83.00 109 SER A CA 1
ATOM 906 C C . SER A 1 109 ? 2.787 -6.684 5.484 1.00 83.00 109 SER A C 1
ATOM 908 O O . SER A 1 109 ? 3.978 -6.508 5.216 1.00 83.00 109 SER A O 1
ATOM 910 N N . ALA A 1 110 ? 1.931 -7.213 4.608 1.00 86.81 110 ALA A N 1
ATOM 911 C CA . ALA A 1 110 ? 2.308 -7.640 3.265 1.00 86.81 110 ALA A CA 1
ATOM 912 C C . ALA A 1 110 ? 2.757 -6.463 2.387 1.00 86.81 110 ALA A C 1
ATOM 914 O O . ALA A 1 110 ? 3.788 -6.562 1.719 1.00 86.81 110 ALA A O 1
ATOM 915 N N . VAL A 1 111 ? 2.067 -5.320 2.463 1.00 85.31 111 VAL A N 1
ATOM 916 C CA . VAL A 1 111 ? 2.479 -4.070 1.803 1.00 85.31 111 VAL A CA 1
ATOM 917 C C . VAL A 1 111 ? 3.876 -3.660 2.257 1.00 85.31 111 VAL A C 1
ATOM 919 O O . VAL A 1 111 ? 4.761 -3.446 1.429 1.00 85.31 111 VAL A O 1
ATOM 922 N N . VAL A 1 112 ? 4.116 -3.605 3.571 1.00 78.75 112 VAL A N 1
ATOM 923 C CA . VAL A 1 112 ? 5.428 -3.233 4.126 1.00 78.75 112 VAL A CA 1
ATOM 924 C C . VAL A 1 112 ? 6.530 -4.185 3.661 1.00 78.75 112 VAL A C 1
ATOM 926 O O . VAL A 1 112 ? 7.628 -3.730 3.333 1.00 78.75 112 VAL A O 1
ATOM 929 N N . ARG A 1 113 ? 6.257 -5.493 3.599 1.00 79.69 113 ARG A N 1
ATOM 930 C CA . ARG A 1 113 ? 7.218 -6.492 3.110 1.00 79.69 113 ARG A CA 1
ATOM 931 C C . ARG A 1 113 ? 7.564 -6.267 1.640 1.00 79.69 113 ARG A C 1
ATOM 933 O O . ARG A 1 113 ? 8.742 -6.279 1.293 1.00 79.69 113 ARG A O 1
ATOM 940 N N . LEU A 1 114 ? 6.562 -5.989 0.812 1.00 80.88 114 LEU A N 1
ATOM 941 C CA . LEU A 1 114 ? 6.728 -5.716 -0.614 1.00 80.88 114 LEU A CA 1
ATOM 942 C C . LEU A 1 114 ? 7.599 -4.469 -0.847 1.00 80.88 114 LEU A C 1
ATOM 944 O O . LEU A 1 114 ? 8.532 -4.486 -1.645 1.00 80.88 114 LEU A O 1
ATOM 948 N N . LEU A 1 115 ? 7.375 -3.417 -0.062 1.00 73.62 115 LEU A N 1
ATOM 949 C CA . LEU A 1 115 ? 8.157 -2.179 -0.130 1.00 73.62 115 LEU A CA 1
ATOM 950 C C . LEU A 1 115 ? 9.604 -2.364 0.328 1.00 73.62 115 LEU A C 1
ATOM 952 O O . LEU A 1 115 ? 10.510 -1.742 -0.224 1.00 73.62 115 LEU A O 1
ATOM 956 N N . ARG A 1 116 ? 9.838 -3.207 1.341 1.00 70.94 116 ARG A N 1
ATOM 957 C CA . ARG A 1 116 ? 11.198 -3.564 1.766 1.00 70.94 116 ARG A CA 1
ATOM 958 C C . ARG A 1 116 ? 11.922 -4.367 0.690 1.00 70.94 116 ARG A C 1
ATOM 960 O O . ARG A 1 116 ? 13.068 -4.044 0.416 1.00 70.94 116 ARG A O 1
ATOM 967 N N . GLY A 1 117 ? 11.249 -5.329 0.056 1.00 64.25 117 GLY A N 1
ATOM 968 C CA . GLY A 1 117 ? 11.816 -6.101 -1.056 1.00 64.25 117 GLY A CA 1
ATOM 969 C C . GLY A 1 117 ? 12.212 -5.227 -2.249 1.00 64.25 117 GLY A C 1
ATOM 970 O O . GLY A 1 117 ? 13.234 -5.466 -2.871 1.00 64.25 117 GLY A O 1
ATOM 971 N N . ALA A 1 118 ? 11.482 -4.136 -2.500 1.00 61.06 118 ALA A N 1
ATOM 972 C CA . ALA A 1 118 ? 11.822 -3.173 -3.548 1.00 61.06 118 ALA A CA 1
A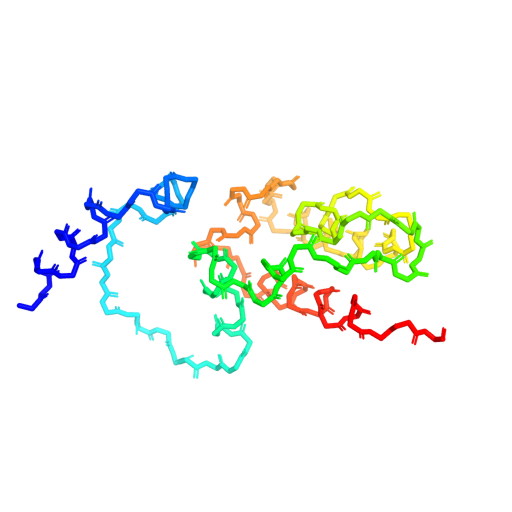TOM 973 C C . ALA A 1 118 ? 13.093 -2.333 -3.274 1.00 61.06 118 ALA A C 1
ATOM 975 O O . ALA A 1 118 ? 13.483 -1.544 -4.131 1.00 61.06 118 ALA A O 1
ATOM 976 N N . LYS A 1 119 ? 13.714 -2.430 -2.086 1.00 56.44 119 LYS A N 1
ATOM 977 C CA . LYS A 1 119 ? 14.926 -1.665 -1.723 1.00 56.44 119 LYS A CA 1
ATOM 978 C C . LYS A 1 119 ? 16.241 -2.386 -2.021 1.00 56.44 119 LYS A C 1
ATOM 980 O O . LYS A 1 119 ? 17.279 -1.738 -1.956 1.00 56.44 119 LYS A O 1
ATOM 985 N N . THR A 1 120 ? 16.207 -3.679 -2.316 1.00 44.47 120 THR A N 1
ATOM 986 C CA . THR A 1 120 ? 17.391 -4.495 -2.605 1.00 44.47 120 THR A CA 1
ATOM 987 C C . THR A 1 120 ? 17.285 -5.017 -4.033 1.00 44.47 120 THR A C 1
ATOM 989 O O . THR A 1 120 ? 16.578 -6.005 -4.241 1.00 44.47 120 THR A O 1
ATOM 992 N N . PRO A 1 121 ? 17.927 -4.370 -5.022 1.00 40.59 121 PRO A N 1
ATOM 993 C CA . PRO A 1 121 ? 18.339 -5.113 -6.198 1.00 40.59 121 PRO A CA 1
ATOM 994 C C . PRO A 1 121 ? 19.386 -6.135 -5.737 1.00 40.59 121 PRO A C 1
ATOM 996 O O . PRO A 1 121 ? 20.232 -5.810 -4.901 1.00 40.59 121 PRO A O 1
ATOM 999 N N . ILE A 1 122 ? 19.245 -7.374 -6.204 1.00 36.47 122 ILE A N 1
ATOM 1000 C CA . ILE A 1 122 ? 20.345 -8.345 -6.199 1.00 36.47 122 ILE A CA 1
ATOM 1001 C C . ILE A 1 122 ? 21.387 -7.828 -7.187 1.00 36.47 122 ILE A C 1
ATOM 1003 O O . ILE A 1 122 ? 20.945 -7.342 -8.254 1.00 36.47 122 ILE A O 1
#

Secondary structure (DSSP, 8-state):
-HHHHHHHHHH-GGGHHHHTT-SS-----S---HHHHHHHHHHTT--GGG-TTPBPTTT-SB--HHIIIII-GGGHHHHHHHHHHHHHTT--SSHHHHT-TTS-HHHHHHHHHHHHHTT---

Foldseek 3Di:
DQVVVLVVQVPDPVQVVLCVQDVGDDDPPDDDDPLNVQLVCVSRVVHPLVPQPDAQLQPRHGDDLCCLQPNRPVLVVLNVVLVVVCVVVVFDSDPNRLSHPPRDPVSSVSSSVSVVVSVDDD

Sequence (122 aa):
MKEEWQNMWDRETKGNFFRKLVPKVGPSKIKFTRQLESLNRLRMGMTRYKHADRECGYCQKKVTTEHILFQCPGLVMPRNYLRNICRQYQVSFNTKEILSPEAPKAITSAVVRLLRGAKTPI

Organism: NCBI:txid259542